Protein AF-A0A4C1XFU7-F1 (afdb_monomer)

Solvent-accessible surface area (backbone atoms only — not comparable to full-atom values): 8194 Å² total; per-residue (Å²): 135,84,83,76,74,88,74,79,64,85,74,78,67,95,72,52,72,68,63,66,57,49,52,57,50,49,44,71,76,31,84,78,65,45,74,68,53,54,30,67,77,66,70,52,57,68,69,62,51,51,53,52,51,53,49,53,54,49,49,54,56,50,46,69,75,62,67,83,57,93,54,68,66,63,79,68,64,82,84,86,80,93,77,88,82,80,82,78,72,78,73,82,73,68,75,79,87,70,92,66,61,97,89,54,81,79,82,80,81,81,81,80,78,84,80,88,124

Radius of gyration: 27.4 Å; Cα contacts (8 Å, |Δi|>4): 21; chains: 1; bounding box: 72×34×70 Å

pLDDT: mean 72.71, std 14.49, range [41.22, 93.94]

Sequence (117 aa):
MLTGEFKEGRRKSVVVPQNVDAVPELIIQDRHVTYCDIKASLGINMTSIHKKRARVDWCKKNYKKYEYGPSKAVHNIKTGDEFWIYVNDPETKQQPTVWVLQDEPNPTKVIRFESTL

Secondary structure (DSSP, 8-state):
---------S------HHHHHHHHHHHHH-TT--HHHHHHHH---HHHHHHHHHHHHHHHHHHHHH-SS--TTTTT-----------------PPP-----TTSPPPP---PPP---

Organism: Eumeta variegata (NCBI:txid151549)

Foldseek 3Di:
DPPDDPDPPDPPQPCDVCLVVVVVVQCVVPVPQDPVNSCVVVVHDPVSVVVVVVVVVVVVVVCVVCVPPDDVVVVVDDDDDDDDDDDDDPPPCPDPPDDDDPPDDDDDDDDDDDDDD

InterPro domains:
  IPR036397 Ribonuclease H superfamily [G3DSA:3.30.420.10] (46-116)

Structure (mmCIF, N/CA/C/O backbone):
data_AF-A0A4C1XFU7-F1
#
_entry.id   AF-A0A4C1XFU7-F1
#
loop_
_atom_site.group_PDB
_atom_site.id
_atom_site.type_symbol
_atom_site.label_atom_id
_atom_site.label_alt_id
_atom_site.label_comp_id
_atom_site.label_asym_id
_atom_site.label_entity_id
_atom_site.label_seq_id
_atom_site.pdbx_PDB_ins_code
_atom_site.Cartn_x
_atom_site.Cartn_y
_atom_site.Cartn_z
_atom_site.occupancy
_atom_site.B_iso_or_equiv
_atom_site.auth_seq_id
_atom_site.auth_comp_id
_atom_site.auth_asym_id
_atom_site.auth_atom_id
_atom_site.pdbx_PDB_model_num
ATOM 1 N N . MET A 1 1 ? -26.710 16.335 22.662 1.00 41.22 1 MET A N 1
ATOM 2 C CA . MET A 1 1 ? -26.561 16.481 21.199 1.00 41.22 1 MET A CA 1
ATOM 3 C C . MET A 1 1 ? -25.068 16.424 20.885 1.00 41.22 1 MET A C 1
ATOM 5 O O . MET A 1 1 ? -24.410 17.452 20.960 1.00 41.22 1 MET A O 1
ATOM 9 N N . LEU A 1 2 ? -24.501 15.237 20.651 1.00 46.69 2 LEU A N 1
ATOM 10 C CA . LEU A 1 2 ? -23.121 15.109 20.168 1.00 46.69 2 LEU A CA 1
ATOM 11 C C . LEU A 1 2 ? -23.172 15.171 18.642 1.00 46.69 2 LEU A C 1
ATOM 13 O O . LEU A 1 2 ? -23.508 14.193 17.983 1.00 46.69 2 LEU A O 1
ATOM 17 N N . THR A 1 3 ? -22.908 16.342 18.071 1.00 49.84 3 THR A N 1
ATOM 18 C CA . THR A 1 3 ? -22.731 16.489 16.625 1.00 49.84 3 THR A CA 1
ATOM 19 C C . THR A 1 3 ? -21.381 15.890 16.255 1.00 49.84 3 THR A C 1
ATOM 21 O O . THR A 1 3 ? -20.355 16.566 16.305 1.00 49.84 3 THR A O 1
ATOM 24 N N . GLY A 1 4 ? -21.372 14.591 15.957 1.00 48.44 4 GLY A N 1
ATOM 25 C CA . GLY A 1 4 ? -20.199 13.909 15.429 1.00 48.44 4 GLY A CA 1
ATOM 26 C C . GLY A 1 4 ? -19.842 14.490 14.066 1.00 48.44 4 GLY A C 1
ATOM 27 O O . GLY A 1 4 ? -20.594 14.344 13.106 1.00 48.44 4 GLY A O 1
ATOM 28 N N . GLU A 1 5 ? -18.706 15.175 13.982 1.00 58.03 5 GLU A N 1
ATOM 29 C CA . GLU A 1 5 ? -18.155 15.616 12.705 1.00 58.03 5 GLU A CA 1
ATOM 30 C C . GLU A 1 5 ? -17.858 14.386 11.838 1.00 58.03 5 GLU A C 1
ATOM 32 O O . GLU A 1 5 ? -17.169 13.459 12.274 1.00 58.03 5 GLU A O 1
ATOM 37 N N . PHE A 1 6 ? -18.358 14.372 10.601 1.00 52.12 6 P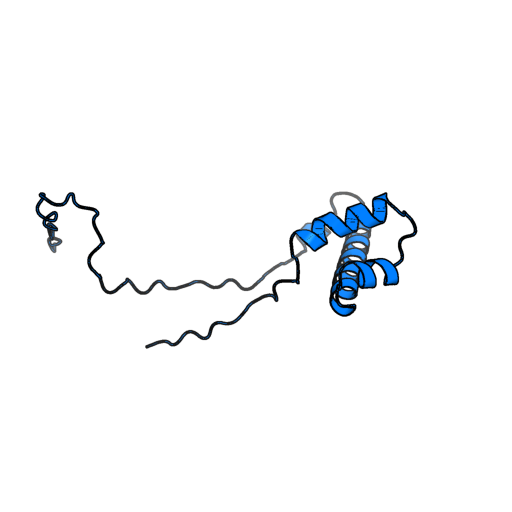HE A N 1
ATOM 38 C CA . PHE A 1 6 ? -17.981 13.363 9.617 1.00 52.12 6 PHE A CA 1
ATOM 39 C C . PHE A 1 6 ? -16.500 13.542 9.277 1.00 52.12 6 PHE A C 1
ATOM 41 O O . PHE A 1 6 ? -16.120 14.367 8.446 1.00 52.12 6 PHE A O 1
ATOM 48 N N . LYS A 1 7 ? -15.640 12.785 9.956 1.00 56.59 7 LYS A N 1
ATOM 49 C CA . LYS A 1 7 ? -14.213 12.752 9.652 1.00 56.59 7 LYS A CA 1
ATOM 50 C C . LYS A 1 7 ? -14.006 11.757 8.527 1.00 56.59 7 LYS A C 1
ATOM 52 O O . LYS A 1 7 ? -13.966 10.547 8.740 1.00 56.59 7 LYS A O 1
ATOM 57 N N . GLU A 1 8 ? -13.923 12.279 7.308 1.00 49.88 8 GLU A N 1
ATOM 58 C CA . GLU A 1 8 ? -13.551 11.484 6.148 1.00 49.88 8 GLU A CA 1
ATOM 59 C C . GLU A 1 8 ? -12.156 10.898 6.401 1.00 49.88 8 GLU A C 1
ATOM 61 O O . GLU A 1 8 ? -11.165 11.623 6.487 1.00 49.88 8 GLU A O 1
ATOM 66 N N . GLY A 1 9 ? -12.103 9.583 6.624 1.00 61.44 9 GLY A N 1
ATOM 67 C CA . GLY A 1 9 ? -10.868 8.858 6.901 1.00 61.44 9 GLY A CA 1
ATOM 68 C C . GLY A 1 9 ? -9.936 8.809 5.686 1.00 61.44 9 GLY A C 1
ATOM 69 O O . GLY A 1 9 ? -9.865 9.724 4.866 1.00 61.44 9 GLY A O 1
ATOM 70 N N . ARG A 1 10 ? -9.187 7.709 5.541 1.00 54.88 10 ARG A N 1
ATOM 71 C CA . ARG A 1 10 ? -8.286 7.475 4.400 1.00 54.88 10 ARG A CA 1
ATOM 72 C C . ARG A 1 10 ? -8.974 7.872 3.091 1.00 54.88 10 ARG A C 1
ATOM 74 O O . ARG A 1 10 ? -9.936 7.218 2.696 1.00 54.88 10 ARG A O 1
ATOM 81 N N . ARG A 1 11 ? -8.457 8.917 2.420 1.00 43.28 11 ARG A N 1
ATOM 82 C CA . ARG A 1 11 ? -8.994 9.396 1.135 1.00 43.28 11 ARG A CA 1
ATOM 83 C C . ARG A 1 11 ? -9.278 8.190 0.253 1.00 43.28 11 ARG A C 1
ATOM 85 O O . ARG A 1 11 ? -8.340 7.447 -0.063 1.00 43.28 11 ARG A O 1
ATOM 92 N N . LYS A 1 12 ? -10.543 8.005 -0.133 1.00 50.19 12 LYS A N 1
ATOM 93 C CA . LYS A 1 12 ? -10.905 7.048 -1.175 1.00 50.19 12 LYS A CA 1
ATOM 94 C C . LYS A 1 12 ? -10.068 7.441 -2.383 1.00 50.19 12 LYS A C 1
ATOM 96 O O . LYS A 1 12 ? -10.240 8.513 -2.960 1.00 50.19 12 LYS A O 1
ATOM 101 N N . SER A 1 13 ? -9.052 6.635 -2.687 1.00 56.41 13 SER A N 1
ATOM 102 C CA . SER A 1 13 ? -8.327 6.787 -3.938 1.00 56.41 13 SER A CA 1
ATOM 103 C C . SER A 1 13 ? -9.378 6.786 -5.034 1.00 56.41 13 SER A C 1
ATOM 105 O O . SER A 1 13 ? -10.274 5.950 -4.963 1.00 56.41 13 SER A O 1
ATOM 107 N N . VAL A 1 14 ? -9.273 7.712 -5.990 1.00 54.94 14 VAL A N 1
ATOM 108 C CA . VAL A 1 14 ? -10.079 7.751 -7.219 1.00 54.94 14 VAL A CA 1
ATOM 109 C C . VAL A 1 14 ? -9.878 6.422 -7.954 1.00 54.94 14 VAL A C 1
ATOM 111 O O . VAL A 1 14 ? -9.016 6.267 -8.816 1.00 54.94 14 VAL A O 1
ATOM 114 N N . VAL A 1 15 ? -10.592 5.409 -7.491 1.00 56.88 15 VAL A N 1
ATOM 115 C CA . VAL A 1 15 ? -10.648 4.045 -7.984 1.00 56.88 15 VAL A CA 1
ATOM 116 C C . VAL A 1 15 ? -12.087 3.926 -8.419 1.00 56.88 15 VAL A C 1
ATOM 118 O O . VAL A 1 15 ? -12.967 3.527 -7.666 1.00 56.88 15 VAL A O 1
ATOM 121 N N . VAL A 1 16 ? -12.313 4.427 -9.624 1.00 63.44 16 VAL A N 1
ATOM 122 C CA . VAL A 1 16 ? -13.506 4.107 -10.391 1.00 63.44 16 VAL A CA 1
ATOM 123 C C . VAL A 1 16 ? -13.229 2.731 -11.005 1.00 63.44 16 VAL A C 1
ATOM 125 O O . VAL A 1 16 ? -12.103 2.543 -11.479 1.00 63.44 16 VAL A O 1
ATOM 128 N N . PRO A 1 17 ? -14.182 1.781 -11.001 1.00 63.94 17 PRO A N 1
ATOM 129 C CA . PRO A 1 17 ? -14.007 0.460 -11.617 1.00 63.94 17 PRO A CA 1
ATOM 130 C C . PRO A 1 17 ? -13.405 0.542 -13.030 1.00 63.94 17 PRO A C 1
ATOM 132 O O . PRO A 1 17 ? -12.434 -0.144 -13.324 1.00 63.94 17 PRO A O 1
ATOM 135 N N . GLN A 1 18 ? -13.840 1.534 -13.818 1.00 68.50 18 GLN A N 1
ATOM 136 C CA . GLN A 1 18 ? -13.274 1.879 -15.131 1.00 68.50 18 GLN A CA 1
ATOM 137 C C . GLN A 1 18 ? -11.743 1.992 -15.164 1.00 68.50 18 GLN A C 1
ATOM 139 O O . GLN A 1 18 ? -11.111 1.491 -16.084 1.00 68.50 18 GLN A O 1
ATOM 144 N N . ASN A 1 19 ? -11.116 2.615 -14.165 1.00 72.19 19 ASN A N 1
ATOM 145 C CA . ASN A 1 19 ? -9.664 2.815 -14.157 1.00 72.19 19 ASN A CA 1
ATOM 146 C C . ASN A 1 19 ? -8.889 1.556 -13.735 1.00 72.19 19 ASN A C 1
ATOM 148 O O . ASN A 1 19 ? -7.670 1.514 -13.906 1.00 72.19 19 ASN A O 1
ATOM 152 N N . VAL A 1 20 ? -9.551 0.585 -13.099 1.00 72.88 20 VAL A N 1
ATOM 153 C CA . VAL A 1 20 ? -8.930 -0.676 -12.660 1.00 72.88 20 VAL A CA 1
ATOM 154 C C . VAL A 1 20 ? -8.811 -1.638 -13.832 1.00 72.88 20 VAL A C 1
ATOM 156 O O . VAL A 1 20 ? -7.763 -2.265 -13.969 1.00 72.88 20 VAL A O 1
ATOM 159 N N . ASP A 1 21 ? -9.828 -1.669 -14.690 1.00 81.19 21 ASP A N 1
ATOM 160 C CA . ASP A 1 21 ? -9.895 -2.573 -15.839 1.00 81.19 21 ASP A CA 1
ATOM 161 C C . ASP A 1 21 ? -9.196 -1.983 -17.078 1.00 81.19 21 ASP A C 1
ATOM 163 O O . ASP A 1 21 ? -8.460 -2.683 -17.771 1.00 81.19 21 ASP A O 1
ATOM 167 N N . ALA A 1 22 ? -9.291 -0.664 -17.291 1.00 83.44 22 ALA A N 1
ATOM 168 C CA . ALA A 1 22 ? -8.727 -0.023 -18.481 1.00 83.44 22 ALA A CA 1
ATOM 169 C C . ALA A 1 22 ? -7.188 0.079 -18.485 1.00 83.44 22 ALA A C 1
ATOM 171 O O . ALA A 1 22 ? -6.570 0.113 -19.546 1.00 83.44 22 ALA A O 1
ATOM 172 N N . VAL A 1 23 ? -6.525 0.133 -17.318 1.00 82.69 23 VAL A N 1
ATOM 173 C CA . VAL A 1 23 ? -5.047 0.185 -17.271 1.00 82.69 23 VAL A CA 1
ATOM 174 C C . VAL A 1 23 ? -4.422 -1.121 -17.793 1.00 82.69 23 VAL A C 1
ATOM 176 O O . VAL A 1 23 ? -3.539 -1.036 -18.647 1.00 82.69 23 VAL A O 1
ATOM 179 N N . PRO A 1 24 ? -4.831 -2.317 -17.320 1.00 86.94 24 PRO A N 1
ATOM 180 C CA . PRO A 1 24 ? -4.405 -3.586 -17.906 1.00 86.94 24 PRO A CA 1
ATOM 181 C C . PRO A 1 24 ? -4.649 -3.682 -19.413 1.00 86.94 24 PRO A C 1
ATOM 183 O O . PRO A 1 24 ? -3.754 -4.131 -20.122 1.00 86.94 24 PRO A O 1
ATOM 186 N N . GLU A 1 25 ? -5.806 -3.233 -19.908 1.00 89.25 25 GLU A N 1
ATOM 187 C CA . GLU A 1 25 ? -6.132 -3.259 -21.341 1.00 89.25 25 GLU A CA 1
ATOM 188 C C . GLU A 1 25 ? -5.148 -2.429 -22.174 1.00 89.25 25 GLU A C 1
ATOM 190 O O . GLU A 1 25 ? -4.612 -2.929 -23.162 1.00 89.25 25 GLU A O 1
ATOM 195 N N . LEU A 1 26 ? -4.815 -1.210 -21.731 1.00 87.81 26 LEU A N 1
ATOM 196 C CA . LEU A 1 26 ? -3.813 -0.365 -22.396 1.00 87.81 26 LEU A CA 1
ATOM 197 C C . LEU A 1 26 ? -2.423 -1.023 -22.428 1.00 87.81 26 LEU A C 1
ATOM 199 O O . LEU A 1 26 ? -1.718 -0.912 -23.425 1.00 87.81 26 LEU A O 1
ATOM 203 N N . ILE A 1 27 ? -2.038 -1.733 -21.361 1.00 89.31 27 ILE A N 1
ATOM 204 C CA . ILE A 1 27 ? -0.748 -2.444 -21.273 1.00 89.31 27 ILE A CA 1
ATOM 205 C C . ILE A 1 27 ? -0.727 -3.699 -22.159 1.00 89.31 27 ILE A C 1
ATOM 207 O O . ILE A 1 27 ? 0.324 -4.074 -22.680 1.00 89.31 27 ILE A O 1
ATOM 211 N N . ILE A 1 28 ? -1.868 -4.377 -22.307 1.00 91.00 28 ILE A N 1
ATOM 212 C CA . ILE A 1 28 ? -2.016 -5.531 -23.203 1.00 91.00 28 ILE A CA 1
ATOM 213 C C . ILE A 1 28 ? -1.959 -5.074 -24.661 1.00 91.00 28 ILE A C 1
ATOM 215 O O . ILE A 1 28 ? -1.329 -5.740 -25.481 1.00 91.00 28 ILE A O 1
ATOM 219 N N . GLN A 1 29 ? -2.589 -3.940 -24.971 1.00 90.50 29 GLN A N 1
ATOM 220 C CA . GLN A 1 29 ? -2.592 -3.356 -26.307 1.00 90.50 29 GLN A CA 1
ATOM 221 C C . GLN A 1 29 ? -1.208 -2.833 -26.710 1.00 90.50 29 GLN A C 1
ATOM 223 O O . GLN A 1 29 ? -0.774 -3.069 -27.836 1.00 90.50 29 GLN A O 1
ATOM 228 N N . ASP A 1 30 ? -0.504 -2.159 -25.798 1.00 90.19 30 ASP A N 1
ATOM 229 C CA . ASP A 1 30 ? 0.872 -1.721 -26.000 1.00 90.19 30 ASP A CA 1
ATOM 230 C C . ASP A 1 30 ? 1.716 -1.948 -24.740 1.00 90.19 30 ASP A C 1
ATOM 232 O O . ASP A 1 30 ? 1.569 -1.288 -23.709 1.00 90.19 30 ASP A O 1
ATOM 236 N N . ARG A 1 31 ? 2.687 -2.859 -24.849 1.00 88.81 31 ARG A N 1
ATOM 237 C CA . ARG A 1 31 ? 3.620 -3.165 -23.759 1.00 88.81 31 ARG A CA 1
ATOM 238 C C . ARG A 1 31 ? 4.533 -1.982 -23.417 1.00 88.81 31 ARG A C 1
ATOM 240 O O . ARG A 1 31 ? 5.068 -1.935 -22.308 1.00 88.81 31 ARG A O 1
ATOM 247 N N . HIS A 1 32 ? 4.731 -1.053 -24.350 1.00 89.62 32 HIS A N 1
ATOM 248 C CA . HIS A 1 32 ? 5.528 0.156 -24.173 1.00 89.62 32 HIS A CA 1
ATOM 249 C C . HIS A 1 32 ? 4.696 1.379 -23.785 1.00 89.62 32 HIS A C 1
ATOM 251 O O . HIS A 1 32 ? 5.266 2.471 -23.713 1.00 89.62 32 HIS A O 1
ATOM 257 N N . VAL A 1 33 ? 3.406 1.196 -23.464 1.00 87.62 33 VAL A N 1
ATOM 258 C CA . VAL A 1 33 ? 2.522 2.287 -23.053 1.00 87.62 33 VAL A CA 1
ATOM 259 C C . VAL A 1 33 ? 3.195 3.134 -21.980 1.00 87.62 33 VAL A C 1
ATOM 261 O O . VAL A 1 33 ? 3.612 2.658 -20.913 1.00 87.62 33 VAL A O 1
ATOM 264 N N . THR A 1 34 ? 3.364 4.416 -22.285 1.00 87.44 34 THR A N 1
ATOM 265 C CA . THR A 1 34 ? 4.079 5.300 -21.386 1.00 87.44 34 THR A CA 1
ATOM 266 C C . THR A 1 34 ? 3.137 5.836 -20.327 1.00 87.44 34 THR A C 1
ATOM 268 O O . THR A 1 34 ? 1.909 5.842 -20.423 1.00 87.44 34 THR A O 1
ATOM 271 N N . TYR A 1 35 ? 3.753 6.358 -19.280 1.00 80.56 35 TYR A N 1
ATOM 272 C CA . TYR A 1 35 ? 3.047 7.060 -18.229 1.00 80.56 35 TYR A CA 1
ATOM 273 C C . TYR A 1 35 ? 2.166 8.216 -18.768 1.00 80.56 35 TYR A C 1
ATOM 275 O O . TYR A 1 35 ? 1.068 8.449 -18.251 1.00 80.56 35 TYR A O 1
ATOM 283 N N . CYS A 1 36 ? 2.642 8.944 -19.787 1.00 81.94 36 CYS A N 1
ATOM 284 C CA . CYS A 1 36 ? 1.915 10.067 -20.382 1.00 81.94 36 CYS A CA 1
ATOM 285 C C . CYS A 1 36 ? 0.643 9.599 -21.092 1.00 81.94 36 CYS A C 1
ATOM 287 O O . CYS A 1 36 ? -0.385 10.266 -20.974 1.00 81.94 36 CYS A O 1
ATOM 289 N N . ASP A 1 37 ? 0.700 8.429 -21.724 1.00 86.12 37 ASP A N 1
ATOM 290 C CA . ASP A 1 37 ? -0.414 7.845 -22.469 1.00 86.12 37 ASP A CA 1
ATOM 291 C C . ASP A 1 37 ? -1.525 7.406 -21.514 1.00 86.12 37 ASP A C 1
ATOM 293 O O . ASP A 1 37 ? -2.664 7.837 -21.650 1.00 86.12 37 ASP A O 1
ATOM 297 N N . ILE A 1 38 ? -1.190 6.680 -20.441 1.00 82.62 38 ILE A N 1
ATOM 298 C CA . ILE A 1 38 ? -2.173 6.260 -19.423 1.00 82.62 38 ILE A CA 1
ATOM 299 C C . ILE A 1 38 ? -2.841 7.476 -18.763 1.00 82.62 38 ILE A C 1
ATOM 301 O O . ILE A 1 38 ? -4.047 7.474 -18.501 1.00 82.62 38 ILE A O 1
ATOM 305 N N . LYS A 1 39 ? -2.065 8.532 -18.482 1.00 82.50 39 LYS A N 1
ATOM 306 C CA . LYS A 1 39 ? -2.597 9.786 -17.934 1.00 82.50 39 LYS A CA 1
ATOM 307 C C . LYS A 1 39 ? -3.577 10.449 -18.903 1.00 82.50 39 LYS A C 1
ATOM 309 O O . LYS A 1 39 ? -4.621 10.915 -18.449 1.00 82.50 39 LYS A O 1
ATOM 314 N N . ALA A 1 40 ? -3.227 10.527 -20.186 1.00 84.56 40 ALA A N 1
ATOM 315 C CA . ALA A 1 40 ? -4.064 11.137 -21.211 1.00 84.56 40 ALA A CA 1
ATOM 316 C C . ALA A 1 40 ? -5.352 10.331 -21.439 1.00 84.56 40 ALA A C 1
ATOM 318 O O . ALA A 1 40 ? -6.431 10.916 -21.465 1.00 84.56 40 ALA A O 1
ATOM 319 N N . 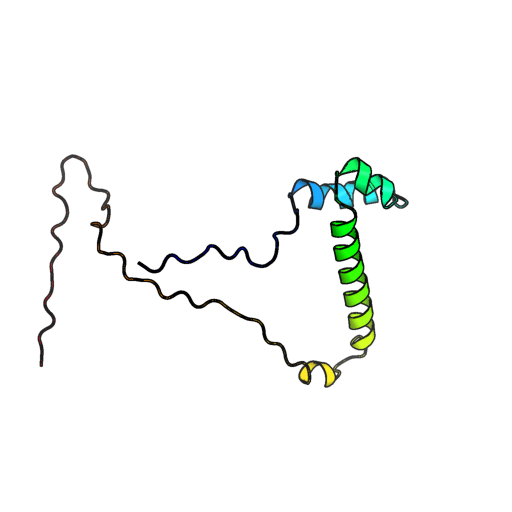SER A 1 41 ? -5.254 9.002 -21.512 1.00 84.69 41 SER A N 1
ATOM 320 C CA . SER A 1 41 ? -6.383 8.108 -21.790 1.00 84.69 41 SER A CA 1
ATOM 321 C C . SER A 1 41 ? -7.380 7.995 -20.637 1.00 84.69 41 SER A C 1
ATOM 323 O O . SER A 1 41 ? -8.577 7.893 -20.880 1.00 84.69 41 SER A O 1
ATOM 325 N N . LEU A 1 42 ? -6.915 8.007 -19.382 1.00 81.38 42 LEU A N 1
ATOM 326 C CA . LEU A 1 42 ? -7.766 7.733 -18.211 1.00 81.38 42 LEU A CA 1
ATOM 327 C C . LEU A 1 42 ? -8.007 8.955 -17.317 1.00 81.38 42 LEU A C 1
ATOM 329 O O . LEU A 1 42 ? -8.631 8.844 -16.261 1.00 81.38 42 LEU A O 1
ATOM 333 N N . GLY A 1 43 ? -7.458 10.120 -17.676 1.00 79.38 43 GLY A N 1
ATOM 334 C CA . GLY A 1 43 ? -7.604 11.353 -16.897 1.00 79.38 43 GLY A CA 1
ATOM 335 C C . GLY A 1 43 ? -7.049 11.259 -15.469 1.00 79.38 43 GLY A C 1
ATOM 336 O O . GLY A 1 43 ? -7.450 12.015 -14.581 1.00 79.38 43 GLY A O 1
ATOM 337 N N . ILE A 1 44 ? -6.138 10.318 -15.199 1.00 79.56 44 ILE A N 1
ATOM 338 C CA . ILE A 1 44 ? -5.649 10.062 -13.842 1.00 79.56 44 ILE A CA 1
ATOM 339 C C . ILE A 1 44 ? -4.622 11.129 -13.452 1.00 79.56 44 ILE A C 1
ATOM 341 O O . ILE A 1 44 ? -3.607 11.332 -14.118 1.00 79.56 44 ILE A O 1
ATOM 345 N N . ASN A 1 45 ? -4.832 11.772 -12.301 1.00 81.19 45 ASN A N 1
ATOM 346 C CA . ASN A 1 45 ? -3.888 12.758 -11.784 1.00 81.19 45 ASN A CA 1
ATOM 347 C C . ASN A 1 45 ? -2.498 12.136 -11.528 1.00 81.19 45 ASN A C 1
ATOM 349 O O . ASN A 1 45 ? -2.351 11.094 -10.882 1.00 81.19 45 ASN A O 1
ATOM 353 N N . MET A 1 46 ? -1.469 12.860 -11.966 1.00 74.88 46 MET A N 1
ATOM 354 C CA . MET A 1 46 ? -0.048 12.592 -11.751 1.00 74.88 46 MET A CA 1
ATOM 355 C C . MET A 1 46 ? 0.304 12.184 -10.317 1.00 74.88 46 MET A C 1
ATOM 357 O O . MET A 1 46 ? 1.046 11.228 -10.093 1.00 74.88 46 MET A O 1
ATOM 361 N N . THR A 1 47 ? -0.253 12.868 -9.326 1.00 77.50 47 THR A N 1
ATOM 362 C CA . THR A 1 47 ? 0.014 12.599 -7.907 1.00 77.50 47 THR A CA 1
ATOM 363 C C . THR A 1 47 ? -0.518 11.234 -7.461 1.00 77.50 47 THR A C 1
ATOM 365 O O . THR A 1 47 ? 0.121 10.555 -6.657 1.00 77.50 47 THR A O 1
ATOM 368 N N . SER A 1 48 ? -1.651 10.786 -8.007 1.00 78.56 48 SER A N 1
ATOM 369 C CA . SER A 1 48 ? -2.242 9.475 -7.718 1.00 78.56 48 SER A CA 1
ATOM 370 C C . SER A 1 48 ? -1.383 8.337 -8.262 1.00 78.56 48 SER A C 1
ATOM 372 O O . SER A 1 48 ? -1.213 7.319 -7.591 1.00 78.56 48 SER A O 1
ATOM 374 N N . ILE A 1 49 ? -0.794 8.513 -9.445 1.00 74.06 49 ILE A N 1
ATOM 375 C CA . ILE A 1 49 ? 0.079 7.499 -10.044 1.00 74.06 49 ILE A CA 1
ATOM 376 C C . ILE A 1 49 ? 1.425 7.435 -9.317 1.00 74.06 49 ILE A C 1
ATOM 378 O O . ILE A 1 49 ? 1.875 6.340 -8.988 1.00 74.06 49 ILE A O 1
ATOM 382 N N . HIS A 1 50 ? 2.027 8.577 -8.965 1.00 80.75 50 HIS A N 1
ATOM 383 C CA . HIS A 1 50 ? 3.244 8.599 -8.145 1.00 80.75 50 HIS A CA 1
ATOM 384 C C . HIS A 1 50 ? 3.0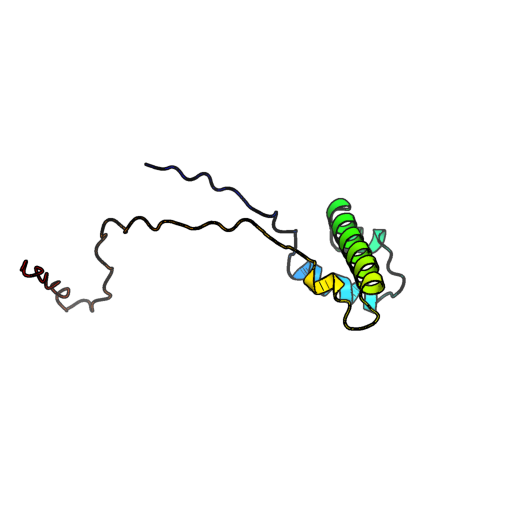59 7.874 -6.808 1.00 80.75 50 HIS A C 1
ATOM 386 O O . HIS A 1 50 ? 3.911 7.079 -6.418 1.00 80.75 50 HIS A O 1
ATOM 392 N N . LYS A 1 51 ? 1.913 8.065 -6.139 1.00 83.38 51 LYS A N 1
ATOM 393 C CA . LYS A 1 51 ? 1.567 7.326 -4.913 1.00 83.38 51 LYS A CA 1
ATOM 394 C C . LYS A 1 51 ? 1.509 5.814 -5.146 1.00 83.38 51 LYS A C 1
ATOM 396 O O . LYS A 1 51 ? 1.997 5.054 -4.314 1.00 83.38 51 LYS A O 1
ATOM 401 N N . LYS A 1 52 ? 0.935 5.361 -6.268 1.00 82.50 52 LYS A N 1
ATOM 402 C CA . LYS A 1 52 ? 0.906 3.932 -6.633 1.00 82.50 52 LYS A CA 1
ATOM 403 C C . LYS A 1 52 ? 2.313 3.395 -6.911 1.00 82.50 52 LYS A C 1
ATOM 405 O O . LYS A 1 52 ? 2.657 2.336 -6.395 1.00 82.50 52 LYS A O 1
ATOM 410 N N . ARG A 1 53 ? 3.147 4.142 -7.642 1.00 82.75 53 ARG A N 1
ATOM 411 C CA . ARG A 1 53 ? 4.542 3.767 -7.923 1.00 82.75 53 ARG A CA 1
ATOM 412 C C . ARG A 1 53 ? 5.364 3.640 -6.641 1.00 82.75 53 ARG A C 1
ATOM 414 O O . ARG A 1 53 ? 5.975 2.602 -6.423 1.00 82.75 53 ARG A O 1
ATOM 421 N N . ALA A 1 54 ? 5.260 4.616 -5.740 1.00 88.19 54 ALA A N 1
ATOM 422 C CA . ALA A 1 54 ? 5.924 4.578 -4.439 1.00 88.19 54 ALA A CA 1
ATOM 423 C C . ALA A 1 54 ? 5.526 3.342 -3.610 1.00 88.19 54 ALA A C 1
ATOM 425 O O . ALA A 1 54 ? 6.371 2.740 -2.950 1.00 88.19 54 ALA A O 1
ATOM 426 N N . ARG A 1 55 ? 4.254 2.915 -3.678 1.00 88.62 55 ARG A N 1
ATOM 427 C CA . ARG A 1 55 ? 3.799 1.668 -3.038 1.00 88.62 55 ARG A CA 1
ATOM 428 C C . ARG A 1 55 ? 4.456 0.435 -3.658 1.00 88.62 55 ARG A C 1
ATOM 430 O O . ARG A 1 55 ? 4.906 -0.429 -2.914 1.00 88.62 55 ARG A O 1
ATOM 437 N N . VAL A 1 56 ? 4.535 0.355 -4.987 1.00 89.06 56 VAL A N 1
ATOM 438 C CA . VAL A 1 56 ? 5.189 -0.763 -5.694 1.00 89.06 56 VAL A CA 1
ATOM 439 C C . VAL A 1 56 ? 6.673 -0.837 -5.341 1.00 89.06 56 VAL A C 1
ATOM 441 O O . VAL A 1 56 ? 7.170 -1.915 -5.017 1.00 89.06 56 VAL A O 1
ATOM 444 N N . ASP A 1 57 ? 7.369 0.298 -5.346 1.00 93.94 57 ASP A N 1
ATOM 445 C CA . ASP A 1 57 ? 8.792 0.366 -5.008 1.00 93.94 57 ASP A CA 1
ATOM 446 C C . ASP A 1 57 ? 9.038 -0.043 -3.548 1.00 93.94 57 ASP A C 1
ATOM 448 O O . ASP A 1 57 ? 9.943 -0.831 -3.260 1.00 93.94 57 ASP A O 1
ATOM 452 N N . TRP A 1 58 ? 8.174 0.400 -2.627 1.00 93.75 58 TRP A N 1
ATOM 453 C CA . TRP A 1 58 ? 8.202 -0.025 -1.227 1.00 93.75 58 TRP A CA 1
ATOM 454 C C . TRP A 1 58 ? 7.980 -1.533 -1.067 1.00 93.75 58 TRP A C 1
ATOM 456 O O . TRP A 1 58 ? 8.723 -2.191 -0.334 1.00 93.75 58 TR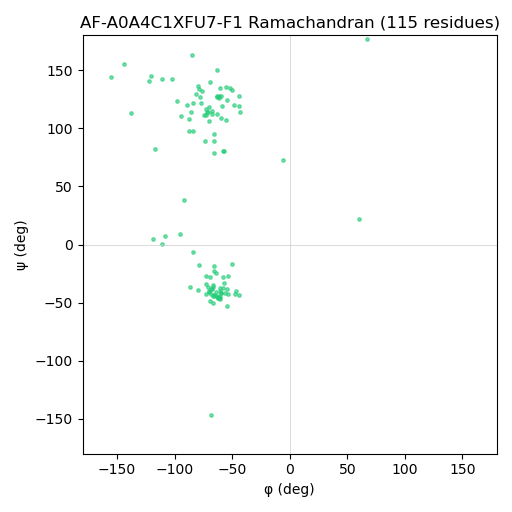P A O 1
ATOM 466 N N . CYS A 1 59 ? 6.995 -2.103 -1.766 1.00 90.56 59 CYS A N 1
ATOM 467 C CA . CYS A 1 59 ? 6.720 -3.538 -1.744 1.00 90.56 59 CYS A CA 1
ATOM 468 C C . CYS A 1 59 ? 7.905 -4.347 -2.275 1.00 90.56 59 CYS A C 1
ATOM 470 O O . CYS A 1 59 ? 8.327 -5.285 -1.611 1.00 90.56 59 CYS A O 1
ATOM 472 N N . LYS A 1 60 ? 8.501 -3.955 -3.409 1.00 91.56 60 LYS A N 1
ATOM 473 C CA . LYS A 1 60 ? 9.695 -4.617 -3.964 1.00 91.56 60 LYS A CA 1
ATOM 474 C C . LYS A 1 60 ? 10.875 -4.571 -2.995 1.00 91.56 60 LYS A C 1
ATOM 476 O O . LYS A 1 60 ? 11.571 -5.570 -2.825 1.00 91.56 60 LYS A O 1
ATOM 481 N N . LYS A 1 61 ? 11.090 -3.427 -2.337 1.00 90.88 61 LYS A N 1
ATOM 482 C CA . LYS A 1 61 ? 12.141 -3.263 -1.324 1.00 90.88 61 LYS A CA 1
ATOM 483 C C . LYS A 1 61 ? 11.919 -4.182 -0.121 1.00 90.88 61 LYS A C 1
ATOM 485 O O . LYS A 1 61 ? 12.868 -4.805 0.344 1.00 90.88 61 LYS A O 1
ATOM 490 N N . ASN A 1 62 ? 10.684 -4.279 0.369 1.00 88.25 62 ASN A N 1
ATOM 491 C CA . ASN A 1 62 ? 10.351 -5.171 1.480 1.00 88.25 62 ASN A CA 1
ATOM 492 C C . ASN A 1 62 ? 10.423 -6.642 1.072 1.00 88.25 62 ASN A C 1
ATOM 494 O O . ASN A 1 62 ? 10.981 -7.433 1.817 1.00 88.25 62 ASN A O 1
ATOM 498 N N . TYR A 1 63 ? 9.945 -7.002 -0.118 1.00 86.12 63 TYR A N 1
ATOM 499 C CA . TYR A 1 63 ? 10.024 -8.367 -0.634 1.00 86.12 63 TYR A CA 1
ATOM 500 C C . TYR A 1 63 ? 11.469 -8.879 -0.616 1.00 86.12 63 TYR A C 1
ATOM 502 O O . TYR A 1 63 ? 11.755 -9.855 0.067 1.00 86.12 63 TYR A O 1
ATOM 510 N N . LYS A 1 64 ? 12.404 -8.127 -1.215 1.00 86.75 64 LYS A N 1
ATOM 511 C CA . LYS A 1 64 ? 13.841 -8.461 -1.202 1.00 86.75 64 LYS A CA 1
ATOM 512 C C . LYS A 1 64 ? 14.428 -8.592 0.207 1.00 86.75 64 LYS A C 1
ATOM 514 O O . LYS A 1 64 ? 15.339 -9.379 0.427 1.00 86.75 64 LYS A O 1
ATOM 519 N N . LYS A 1 65 ? 13.927 -7.811 1.170 1.00 83.94 65 LYS A N 1
ATOM 520 C CA . LYS A 1 65 ? 14.383 -7.850 2.569 1.00 83.94 65 LYS A CA 1
ATOM 521 C C . LYS A 1 65 ? 13.983 -9.151 3.281 1.00 83.94 65 LYS A C 1
ATOM 523 O O . LYS A 1 65 ? 14.671 -9.548 4.216 1.00 83.94 65 LYS A O 1
ATOM 528 N N . TYR A 1 66 ? 12.890 -9.791 2.864 1.00 81.75 66 TYR A N 1
ATOM 529 C CA . TYR A 1 66 ? 12.282 -10.938 3.552 1.00 81.75 66 TYR A CA 1
ATOM 530 C C . TYR A 1 66 ? 12.247 -12.232 2.710 1.00 81.75 66 TYR A C 1
ATOM 532 O O . TYR A 1 66 ? 11.698 -13.230 3.162 1.00 81.75 66 TYR A O 1
ATOM 540 N N . GLU A 1 67 ? 12.843 -12.235 1.515 1.00 75.00 67 GLU A N 1
ATOM 541 C CA . GLU A 1 67 ? 12.791 -13.326 0.524 1.00 75.00 67 GLU A CA 1
ATOM 542 C C . GLU A 1 67 ? 13.442 -14.652 0.992 1.00 75.00 67 GLU A C 1
ATOM 544 O O . GLU A 1 67 ? 13.053 -15.723 0.539 1.00 75.00 67 GLU A O 1
ATOM 549 N N . TYR A 1 68 ? 14.390 -14.616 1.939 1.00 64.56 68 TYR A N 1
ATOM 550 C CA . TYR A 1 68 ? 15.288 -15.742 2.272 1.00 64.56 68 TYR A CA 1
ATOM 551 C C . TYR A 1 68 ? 14.823 -16.711 3.390 1.00 64.56 68 TYR A C 1
ATOM 553 O O . TYR A 1 68 ? 15.637 -17.207 4.170 1.00 64.56 68 TYR A O 1
ATOM 561 N N . GLY A 1 69 ? 13.528 -17.040 3.471 1.00 68.12 69 GLY A N 1
ATOM 562 C CA . GLY A 1 69 ? 13.008 -18.006 4.464 1.00 68.12 69 GLY A CA 1
ATOM 563 C C . GLY A 1 69 ? 13.105 -17.497 5.913 1.00 68.12 69 GLY A C 1
ATOM 564 O O . GLY A 1 69 ? 13.563 -16.376 6.112 1.00 68.12 69 GLY A O 1
ATOM 565 N N . PRO A 1 70 ? 12.605 -18.246 6.924 1.00 54.94 70 PRO A N 1
ATOM 566 C CA . PRO A 1 70 ? 11.868 -17.742 8.089 1.00 54.94 70 PRO A CA 1
ATOM 567 C C . PRO A 1 70 ? 12.681 -16.728 8.892 1.00 54.94 70 PRO A C 1
ATOM 569 O O . PRO A 1 70 ? 13.291 -17.037 9.918 1.00 54.94 70 PRO A O 1
ATOM 572 N N . SER A 1 71 ? 12.716 -15.484 8.420 1.00 61.06 71 SER A N 1
ATOM 573 C CA . SER A 1 71 ? 13.465 -14.467 9.114 1.00 61.06 71 SER A CA 1
ATOM 574 C C . SER A 1 71 ? 12.665 -14.209 10.381 1.00 61.06 71 SER A C 1
ATOM 576 O O . SER A 1 71 ? 11.541 -13.699 10.346 1.00 61.06 71 SER A O 1
ATOM 578 N N . LYS A 1 72 ? 13.249 -14.556 11.528 1.00 62.38 72 LYS A N 1
ATOM 579 C CA . LYS A 1 72 ? 12.720 -14.169 12.840 1.00 62.38 72 LYS A CA 1
ATOM 580 C C . LYS A 1 72 ? 12.428 -12.658 12.912 1.00 62.38 72 LYS A C 1
ATOM 582 O O . LYS A 1 72 ? 11.659 -12.215 13.751 1.00 62.38 72 LYS A O 1
ATOM 587 N N . ALA A 1 73 ? 12.985 -11.877 11.982 1.00 71.69 73 ALA A N 1
ATOM 588 C CA . ALA A 1 73 ? 12.704 -10.467 11.769 1.00 71.69 73 ALA A CA 1
ATOM 589 C C . ALA A 1 73 ? 11.231 -10.135 11.470 1.00 71.69 73 ALA A C 1
ATOM 591 O O . ALA A 1 73 ? 10.815 -9.032 11.816 1.00 71.69 73 ALA A O 1
ATOM 592 N N . VAL A 1 74 ? 10.427 -11.034 10.882 1.00 80.38 74 VAL A N 1
ATOM 593 C CA . VAL A 1 74 ? 8.974 -10.796 10.744 1.00 80.38 74 VAL A CA 1
ATOM 594 C C . VAL A 1 74 ? 8.294 -10.819 12.117 1.00 80.38 74 VAL A C 1
ATOM 596 O O . VAL A 1 74 ? 7.458 -9.964 12.389 1.00 80.38 74 VAL A O 1
ATOM 599 N N . HIS A 1 75 ? 8.710 -11.710 13.027 1.00 80.69 75 HIS A N 1
ATOM 600 C CA . HIS A 1 75 ? 8.180 -11.766 14.401 1.00 80.69 75 HIS A CA 1
ATOM 601 C C . HIS A 1 75 ? 8.519 -10.520 15.237 1.00 80.69 75 HIS A C 1
ATOM 603 O O . HIS A 1 75 ? 7.858 -10.245 16.238 1.00 80.69 75 HIS A O 1
ATOM 609 N N . ASN A 1 76 ? 9.513 -9.740 14.807 1.00 84.88 76 ASN A N 1
ATOM 610 C CA . ASN A 1 76 ? 9.881 -8.471 15.433 1.00 84.88 76 ASN A CA 1
ATOM 611 C C . ASN A 1 76 ? 9.034 -7.287 14.937 1.00 84.88 76 ASN A C 1
ATOM 613 O O . ASN A 1 76 ? 9.168 -6.184 15.464 1.00 84.88 76 ASN A O 1
ATOM 617 N N . ILE A 1 77 ? 8.173 -7.477 13.932 1.00 86.94 77 ILE A N 1
ATOM 618 C CA . ILE A 1 77 ? 7.293 -6.416 13.440 1.00 86.94 77 ILE A CA 1
ATOM 619 C C . ILE A 1 77 ? 6.190 -6.187 14.475 1.00 86.94 77 ILE A C 1
ATOM 621 O O . ILE A 1 77 ? 5.364 -7.060 14.735 1.00 86.94 77 ILE A O 1
ATOM 625 N N . LYS A 1 78 ? 6.161 -4.989 15.057 1.00 88.88 78 LYS A N 1
ATOM 626 C CA . LYS A 1 78 ? 5.022 -4.495 15.832 1.00 88.88 78 LYS A CA 1
ATOM 627 C C . LYS A 1 78 ? 4.195 -3.595 14.928 1.00 88.88 78 LYS A C 1
ATOM 629 O O . LYS A 1 78 ? 4.723 -2.654 14.341 1.00 88.88 78 LYS A O 1
ATOM 634 N N . THR A 1 79 ? 2.918 -3.921 14.787 1.00 92.06 79 THR A N 1
ATOM 635 C CA . THR A 1 79 ? 1.962 -3.137 14.008 1.00 92.06 79 THR A CA 1
ATOM 636 C C . THR A 1 79 ? 0.830 -2.698 14.921 1.00 92.06 79 THR A C 1
ATOM 638 O O . THR A 1 79 ? 0.463 -3.411 15.853 1.00 92.06 79 THR A O 1
ATOM 641 N N . GLY A 1 80 ? 0.316 -1.510 14.664 1.00 90.50 80 GLY A N 1
ATOM 642 C CA . GLY A 1 80 ? -0.839 -0.939 15.327 1.00 90.50 80 GLY A CA 1
ATOM 643 C C . GLY A 1 80 ? -1.447 0.079 14.377 1.00 90.50 80 GLY A C 1
ATOM 644 O O . GLY A 1 80 ? -0.718 0.719 13.617 1.00 90.50 80 GLY A O 1
ATOM 645 N N . ASP A 1 81 ? -2.767 0.171 14.395 1.00 91.38 81 ASP A N 1
ATOM 646 C CA . ASP A 1 81 ? -3.533 1.175 13.667 1.00 91.38 81 ASP A CA 1
ATOM 647 C C . ASP A 1 81 ? -4.738 1.564 14.526 1.00 91.38 81 ASP A C 1
ATOM 649 O O . ASP A 1 81 ? -5.164 0.802 15.402 1.00 91.38 81 ASP A O 1
ATOM 653 N N . GLU A 1 82 ? -5.260 2.761 14.308 1.00 91.44 82 GLU A N 1
ATOM 654 C CA . GLU A 1 82 ? -6.405 3.270 15.053 1.00 91.44 82 GLU A CA 1
ATOM 655 C C . GLU A 1 82 ? -7.699 2.665 14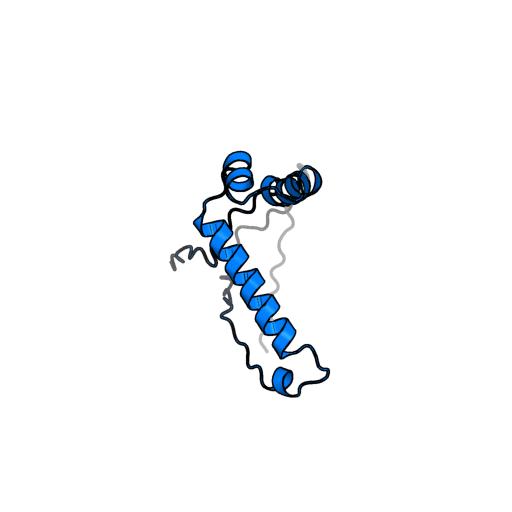.500 1.00 91.44 82 GLU A C 1
ATOM 657 O O . GLU A 1 82 ? -7.934 2.642 13.290 1.00 91.44 82 GLU A O 1
ATOM 662 N N . PHE A 1 83 ? -8.569 2.192 15.391 1.00 80.38 83 PHE A N 1
ATOM 663 C CA . PHE A 1 83 ? -9.915 1.751 15.038 1.00 80.38 83 PHE A CA 1
ATOM 664 C C . PHE A 1 83 ? -10.949 2.537 15.842 1.00 80.38 83 PHE A C 1
ATOM 666 O O . PHE A 1 83 ? -10.756 2.823 17.022 1.00 80.38 83 PHE A O 1
ATOM 673 N N . TRP A 1 84 ? -12.058 2.893 15.192 1.00 84.94 84 TRP A N 1
ATOM 674 C CA . TRP A 1 84 ? -13.147 3.629 15.828 1.00 84.94 84 TRP A CA 1
ATOM 675 C C . TRP A 1 84 ? -14.137 2.650 16.450 1.00 84.94 84 TRP A C 1
ATOM 677 O O . TRP A 1 84 ? -14.723 1.822 15.752 1.00 84.94 84 TRP A O 1
ATOM 687 N N . ILE A 1 85 ? -14.325 2.751 17.764 1.00 82.12 85 ILE A N 1
ATOM 688 C CA . ILE A 1 85 ? -15.385 2.042 18.479 1.00 82.12 85 ILE A CA 1
ATOM 689 C C . ILE A 1 85 ? -16.569 2.996 18.574 1.00 82.12 85 ILE A C 1
ATOM 691 O O . ILE A 1 85 ? -16.504 4.012 19.265 1.00 82.12 85 ILE A O 1
ATOM 695 N N . TYR A 1 86 ? -17.640 2.678 17.855 1.00 80.94 86 TYR A N 1
ATOM 696 C CA . TYR A 1 86 ? -18.880 3.436 17.939 1.00 80.94 86 TYR A CA 1
ATOM 697 C C . TYR A 1 86 ? -19.671 2.983 19.163 1.00 80.94 86 TYR A C 1
ATOM 699 O O . TYR A 1 86 ? -19.906 1.790 19.359 1.00 80.94 86 TYR A O 1
ATOM 707 N N . VAL A 1 87 ? -20.093 3.945 19.979 1.00 81.56 87 VAL A N 1
ATOM 708 C CA . VAL A 1 87 ? -21.138 3.726 20.976 1.00 81.56 87 VAL A CA 1
ATOM 709 C C . VAL A 1 87 ? -22.460 3.949 20.258 1.00 81.56 87 VAL A C 1
ATOM 711 O O . VAL A 1 87 ? -22.735 5.057 19.804 1.00 81.56 87 VAL A O 1
ATOM 714 N N . ASN A 1 88 ? -23.254 2.889 20.114 1.00 78.19 88 ASN A N 1
ATOM 715 C CA . ASN A 1 88 ? -24.628 3.039 19.657 1.00 78.19 88 ASN A CA 1
ATOM 716 C C . ASN A 1 88 ? -25.432 3.653 20.802 1.00 78.19 88 ASN A C 1
ATOM 718 O O . ASN A 1 88 ? -25.674 2.985 21.810 1.00 78.19 88 ASN A O 1
ATOM 722 N N . ASP A 1 89 ? -25.870 4.898 20.635 1.00 71.94 89 ASP A N 1
ATOM 723 C CA . ASP A 1 89 ? -26.993 5.397 21.418 1.00 71.94 89 ASP A CA 1
ATOM 724 C C . ASP A 1 89 ? -28.191 4.485 21.104 1.00 71.94 89 ASP A C 1
ATOM 726 O O . ASP A 1 89 ? -28.474 4.251 19.922 1.00 71.94 89 ASP A O 1
ATOM 730 N N . PRO A 1 90 ? -28.880 3.908 22.107 1.00 66.38 90 PRO A N 1
ATOM 731 C CA . PRO A 1 90 ? -30.094 3.166 21.823 1.00 66.38 90 PRO A CA 1
ATOM 732 C C . PRO A 1 90 ? -31.055 4.141 21.151 1.00 66.38 90 PRO A C 1
ATOM 734 O O . PRO A 1 90 ? -31.405 5.163 21.746 1.00 66.38 90 PRO A O 1
ATOM 737 N N . GLU A 1 91 ? -31.455 3.842 19.911 1.00 59.69 91 GLU A N 1
ATOM 738 C CA . GLU A 1 91 ? -32.500 4.597 19.227 1.00 59.69 91 GLU A CA 1
ATOM 739 C C . GLU A 1 91 ? -33.638 4.836 20.222 1.00 59.69 91 GLU A C 1
ATOM 741 O O . GLU A 1 91 ? -34.111 3.904 20.888 1.00 59.69 91 GLU A O 1
ATOM 746 N N . THR A 1 92 ? -34.055 6.095 20.370 1.00 57.78 92 THR A N 1
ATOM 747 C CA . THR A 1 92 ? -35.213 6.485 21.171 1.00 57.78 92 THR A CA 1
ATOM 748 C C . THR A 1 92 ? -36.452 5.909 20.513 1.00 57.78 92 THR A C 1
ATOM 750 O O . THR A 1 92 ? -37.130 6.616 19.784 1.00 57.78 92 THR A O 1
ATOM 753 N N . LYS A 1 93 ? -36.688 4.607 20.732 1.00 52.28 93 LYS A N 1
ATOM 754 C 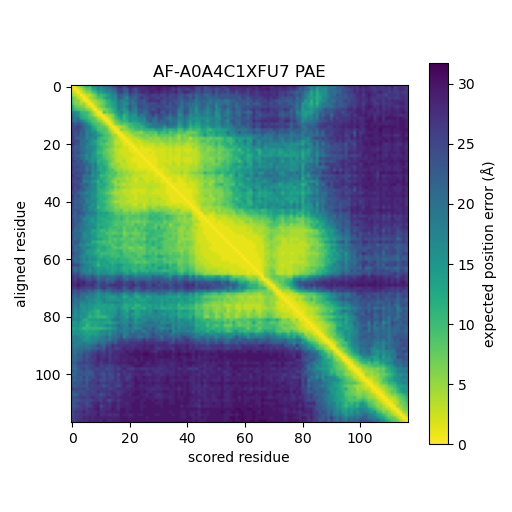CA . LYS A 1 93 ? -37.747 3.740 20.201 1.00 52.28 93 LYS A CA 1
ATOM 755 C C . LYS A 1 93 ? -38.783 4.501 19.367 1.00 52.28 93 LYS A C 1
ATOM 757 O O . LYS A 1 93 ? -39.924 4.658 19.802 1.00 52.28 93 LYS A O 1
ATOM 762 N N . GLN A 1 94 ? -38.419 4.921 18.154 1.00 56.53 94 GLN A N 1
ATOM 763 C CA . GLN A 1 94 ? -39.433 5.087 17.133 1.00 56.53 94 GLN A CA 1
ATOM 764 C C . GLN A 1 94 ? -39.967 3.679 16.937 1.00 56.53 94 GLN A C 1
ATOM 766 O O . GLN A 1 94 ? -39.204 2.709 16.911 1.00 56.53 94 GLN A O 1
ATOM 771 N N . GLN A 1 95 ? -41.286 3.545 17.025 1.00 49.44 95 GLN A N 1
ATOM 772 C CA . GLN A 1 95 ? -41.916 2.237 17.030 1.00 49.44 95 GLN A CA 1
ATOM 773 C C . GLN A 1 95 ? -41.362 1.425 15.849 1.00 49.44 95 GLN A C 1
ATOM 775 O O . GLN A 1 95 ? -41.253 1.984 14.758 1.00 49.44 95 GLN A O 1
ATOM 780 N N . PRO A 1 96 ? -40.963 0.154 16.048 1.00 53.50 96 PRO A N 1
ATOM 781 C CA . PRO A 1 96 ? -40.519 -0.673 14.944 1.00 53.50 96 PRO A CA 1
ATOM 782 C C . PRO A 1 96 ? -41.640 -0.649 13.916 1.00 53.50 96 PRO A C 1
ATOM 784 O O . PRO A 1 96 ? -42.791 -0.929 14.262 1.00 53.50 96 PRO A O 1
ATOM 787 N N . THR A 1 97 ? -41.317 -0.261 12.687 1.00 57.91 97 THR A N 1
ATOM 788 C CA . THR A 1 97 ? -42.231 -0.392 11.560 1.00 57.91 97 THR A CA 1
ATOM 789 C C . THR A 1 97 ? -42.422 -1.886 11.333 1.00 57.91 97 THR A C 1
ATOM 791 O O . THR A 1 97 ? -41.636 -2.543 10.656 1.00 57.91 97 THR A O 1
ATOM 794 N N . VAL A 1 98 ? -43.417 -2.451 12.008 1.00 59.78 98 VAL A N 1
ATOM 795 C CA . VAL A 1 98 ? -43.878 -3.809 11.756 1.00 59.78 98 VAL A CA 1
ATOM 796 C C . VAL A 1 98 ? -44.720 -3.726 10.491 1.00 59.78 98 VAL A C 1
ATOM 798 O O . VAL A 1 98 ? -45.672 -2.951 10.432 1.00 59.78 98 VAL A O 1
ATOM 801 N N . TRP A 1 99 ? -44.347 -4.483 9.464 1.00 59.22 99 TRP A N 1
ATOM 802 C CA . TRP A 1 99 ? -45.183 -4.647 8.280 1.00 59.22 99 TRP A CA 1
ATOM 803 C C . TRP A 1 99 ? -46.405 -5.485 8.675 1.00 59.22 99 TRP A C 1
ATOM 805 O O . TRP A 1 99 ? -46.270 -6.682 8.918 1.00 59.22 99 TRP A O 1
ATOM 815 N N . VAL A 1 100 ? -47.569 -4.844 8.791 1.00 64.81 100 VAL A N 1
ATOM 816 C CA . VAL A 1 100 ? -48.863 -5.477 9.107 1.00 64.81 100 VAL A CA 1
ATOM 817 C C . VAL A 1 100 ? -49.757 -5.400 7.863 1.00 64.81 100 VAL A C 1
ATOM 819 O O . VAL A 1 100 ? -49.690 -4.417 7.121 1.00 64.81 100 VAL A O 1
ATOM 822 N N . LEU A 1 101 ? -50.548 -6.446 7.592 1.00 64.25 101 LEU A N 1
ATOM 823 C CA . LEU A 1 101 ? -51.547 -6.433 6.513 1.00 64.25 101 LEU A CA 1
ATOM 824 C C . LEU A 1 101 ? -52.622 -5.364 6.800 1.00 64.25 101 LEU A C 1
ATOM 826 O O . LEU A 1 101 ? -52.920 -5.101 7.960 1.00 64.25 101 LEU A O 1
ATOM 830 N N . GLN A 1 102 ? -53.227 -4.771 5.762 1.00 62.16 102 GLN A N 1
ATOM 831 C CA . GLN A 1 102 ? -54.143 -3.619 5.900 1.00 62.16 102 GLN A CA 1
ATOM 832 C C . GLN A 1 102 ? -55.3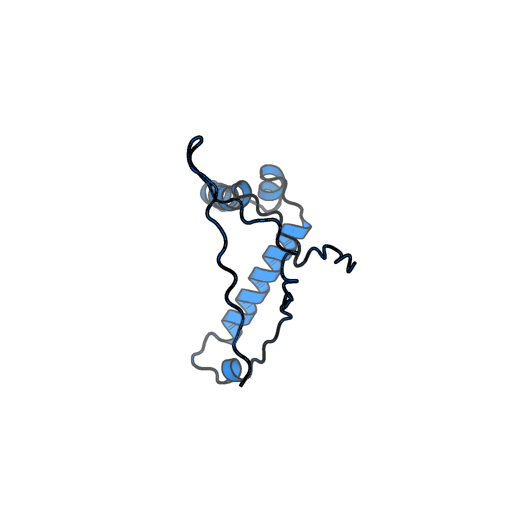18 -3.823 6.877 1.00 62.16 102 GLN A C 1
ATOM 834 O O . GLN A 1 102 ? -55.770 -2.843 7.464 1.00 62.16 102 GLN A O 1
ATOM 839 N N . ASP A 1 103 ? -55.762 -5.064 7.087 1.00 73.00 103 ASP A N 1
ATOM 840 C CA . ASP A 1 103 ? -56.936 -5.390 7.906 1.00 73.00 103 ASP A CA 1
ATOM 841 C C . ASP A 1 103 ? -56.594 -6.056 9.255 1.00 73.00 103 ASP A C 1
ATOM 843 O O . ASP A 1 103 ? -57.495 -6.491 9.975 1.00 73.00 103 ASP A O 1
ATOM 847 N N . GLU A 1 104 ? -55.311 -6.144 9.629 1.00 65.56 104 GLU A N 1
ATOM 848 C CA . GLU A 1 104 ? -54.895 -6.716 10.915 1.00 65.56 104 GLU A CA 1
ATOM 849 C C . GLU A 1 104 ? -54.524 -5.642 11.954 1.00 65.56 104 GLU A C 1
ATOM 851 O O . GLU A 1 104 ? -53.901 -4.627 11.630 1.00 65.56 104 GLU A O 1
ATOM 856 N N . PRO A 1 105 ? -54.866 -5.849 13.240 1.00 64.88 105 PRO A N 1
ATOM 857 C CA . PRO A 1 105 ? -54.446 -4.947 14.300 1.00 64.88 105 PRO A CA 1
ATOM 858 C C . PRO A 1 105 ? -52.933 -5.051 14.531 1.00 64.88 105 PRO A C 1
ATOM 860 O O . PRO A 1 105 ? -52.365 -6.142 14.572 1.00 64.88 105 PRO A O 1
ATOM 863 N N . ASN A 1 106 ? -52.279 -3.908 14.759 1.00 67.94 106 ASN A N 1
ATOM 864 C CA . ASN A 1 106 ? -50.858 -3.886 15.102 1.00 67.94 106 ASN A CA 1
ATOM 865 C C . ASN A 1 106 ? -50.577 -4.768 16.334 1.00 67.94 106 ASN A C 1
ATOM 867 O O . ASN A 1 106 ? -51.295 -4.666 17.337 1.00 67.94 106 ASN A O 1
ATOM 871 N N . PRO A 1 107 ? -49.517 -5.596 16.311 1.00 67.38 107 PRO A N 1
ATOM 872 C CA . PRO A 1 107 ? -49.227 -6.491 17.418 1.00 67.38 107 PRO A CA 1
ATOM 873 C C . PRO A 1 107 ? -48.966 -5.693 18.697 1.00 67.38 107 PRO A C 1
ATOM 875 O O . PRO A 1 107 ? -48.120 -4.795 18.751 1.00 67.38 107 PRO A O 1
ATOM 878 N N . THR A 1 108 ? -49.708 -6.031 19.752 1.00 64.44 108 THR A N 1
ATOM 879 C CA . THR A 1 108 ? -49.563 -5.390 21.060 1.00 64.44 108 THR A CA 1
ATOM 880 C C . THR A 1 108 ? -48.232 -5.809 21.670 1.00 64.44 108 THR A C 1
ATOM 882 O O . THR A 1 108 ? -47.991 -6.988 21.933 1.00 64.44 108 THR A O 1
ATOM 885 N N . LYS A 1 109 ? -47.342 -4.844 21.908 1.00 63.50 109 LYS A N 1
ATOM 886 C CA . LYS A 1 109 ? -46.084 -5.117 22.602 1.00 63.50 109 LYS A CA 1
ATOM 887 C C . LYS A 1 109 ? -46.370 -5.496 24.052 1.00 63.50 109 LYS A C 1
ATOM 889 O O . LYS A 1 109 ? -46.771 -4.651 24.847 1.00 63.50 109 LYS A O 1
ATOM 894 N N . VAL A 1 110 ? -46.108 -6.750 24.408 1.00 58.12 110 VAL A N 1
ATOM 895 C CA . VAL A 1 110 ? -46.108 -7.196 25.804 1.00 58.12 110 VAL A CA 1
ATOM 896 C C . VAL A 1 110 ? -44.871 -6.622 26.493 1.00 58.12 110 VAL A C 1
ATOM 898 O O . VAL A 1 110 ? -43.742 -6.979 26.158 1.00 58.12 110 VAL A O 1
ATOM 901 N N . ILE A 1 111 ? -45.075 -5.725 27.455 1.00 55.97 111 ILE A N 1
ATOM 902 C CA . ILE A 1 111 ? -44.011 -5.232 28.334 1.00 55.97 111 ILE A CA 1
ATOM 903 C C . ILE A 1 111 ? -43.925 -6.206 29.512 1.00 55.97 111 ILE A C 1
ATOM 905 O O . ILE A 1 111 ? -44.827 -6.250 30.345 1.00 55.97 111 ILE A O 1
ATOM 909 N N . ARG A 1 112 ? -42.863 -7.017 29.573 1.00 58.09 112 ARG A N 1
ATOM 910 C CA . ARG A 1 112 ? -42.540 -7.791 30.779 1.00 58.09 112 ARG A CA 1
ATOM 911 C C . ARG A 1 112 ? -41.744 -6.892 31.718 1.00 58.09 112 ARG A C 1
ATOM 913 O O . ARG A 1 112 ? -40.699 -6.386 31.321 1.00 58.09 112 ARG A O 1
ATOM 920 N N . PHE A 1 113 ? -42.240 -6.687 32.933 1.00 50.12 113 PHE A N 1
ATOM 921 C CA . PHE A 1 113 ? -41.434 -6.110 34.004 1.00 50.12 113 PHE A CA 1
ATOM 922 C C . PHE A 1 113 ? -40.478 -7.185 34.529 1.00 50.12 113 PHE A C 1
ATOM 924 O O . PHE A 1 113 ? -40.905 -8.314 34.776 1.00 50.12 113 PHE A O 1
ATOM 931 N N . GLU A 1 114 ? -39.195 -6.849 34.670 1.00 57.38 114 GLU A N 1
ATOM 932 C CA . GLU A 1 114 ? -38.265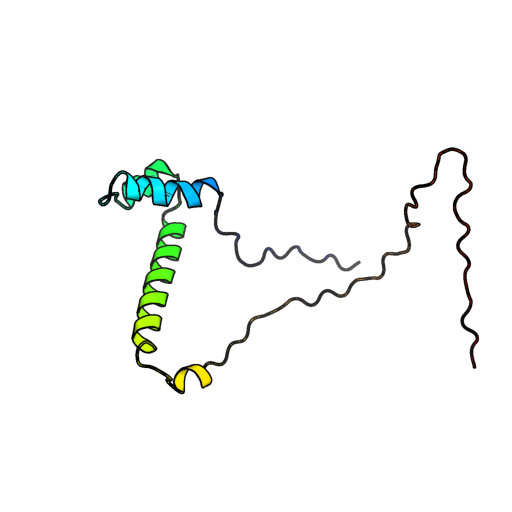 -7.674 35.443 1.00 57.38 114 GLU A CA 1
ATOM 933 C C . GLU A 1 114 ? -38.733 -7.700 36.899 1.00 57.38 114 GLU A C 1
ATOM 935 O O . GLU A 1 114 ? -38.986 -6.658 37.505 1.00 57.38 114 GLU A O 1
ATOM 940 N N . SER A 1 115 ? -38.892 -8.903 37.448 1.00 55.84 115 SER A N 1
ATOM 941 C CA . SER A 1 115 ? -39.142 -9.090 38.871 1.00 55.84 115 SER A CA 1
ATOM 942 C C . SER A 1 115 ? -37.840 -8.835 39.618 1.00 55.84 115 SER A C 1
ATOM 944 O O . SER A 1 115 ? -36.892 -9.605 39.484 1.00 55.84 115 SER A O 1
ATOM 946 N N . THR A 1 116 ? -37.788 -7.750 40.383 1.00 50.62 116 THR A N 1
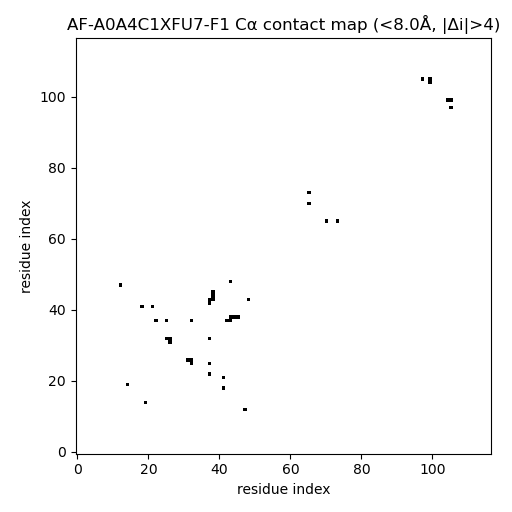ATOM 947 C CA . THR A 1 116 ? -36.696 -7.482 41.317 1.00 50.62 116 THR A CA 1
ATOM 948 C C . THR A 1 116 ? -36.741 -8.518 42.441 1.00 50.62 116 THR A C 1
ATOM 950 O O . THR A 1 116 ? -37.705 -8.556 43.208 1.00 50.62 116 THR A O 1
ATOM 953 N N . LEU A 1 117 ? -35.704 -9.353 42.517 1.00 45.94 117 LEU A N 1
ATOM 954 C CA . LEU A 1 117 ? -35.273 -10.039 43.736 1.00 45.94 117 LEU A CA 1
ATOM 955 C C . LEU A 1 117 ? -33.943 -9.433 44.179 1.00 45.94 117 LEU A C 1
ATOM 957 O O . LEU A 1 117 ? -33.100 -9.186 43.287 1.00 45.94 117 LEU A O 1
#

Mean predicted aligned error: 17.32 Å